Protein AF-A0AAE6WH61-F1 (afdb_monomer_lite)

Sequence (101 aa):
MANLTFNVAGVSVSVNTADAELIRELQRFNSNLEMVQVLFNNQSANGGNIKETAKSWNVSESTVNKWIKQGLPVVELDGMNKYIVTRSLLDWLRSNEESKQ

Organism: NCBI:txid1622

Secondary structure (DSSP, 8-state):
-EEEEEEETTEEEEEEE--HHHHHHHHHHHHHHHHHHHHHHS--SS-EEHHHHHHHTT--HHHHHHHHHTT---EESSSS-EEE-HHHHHHHHHHHHHTT-

Radius of gyration: 16.24 Å; chains: 1; bounding box: 37×37×41 Å

Foldseek 3Di:
DDWDWAADPNDIDIDDDPDPVVVVVSVVVRVLVVVVCCCVPPDDQQWFFLVSNCVSVVHDSVVSVVVVVVPQDWDDDPVPTTTHDPVSVVVSVVVVVVVVD

Structure (mmCIF, N/CA/C/O backbone):
data_AF-A0AAE6WH61-F1
#
_entry.id   AF-A0AAE6WH61-F1
#
loop_
_atom_site.group_PDB
_atom_site.id
_atom_site.type_symbol
_atom_site.label_atom_id
_atom_site.label_alt_id
_atom_site.label_comp_id
_atom_site.label_asym_id
_atom_site.label_entity_id
_atom_site.label_seq_id
_atom_site.pdbx_PDB_ins_code
_atom_site.Cartn_x
_atom_site.Cartn_y
_atom_site.Cartn_z
_atom_site.occupancy
_atom_site.B_iso_or_equiv
_atom_site.auth_seq_id
_atom_site.auth_comp_id
_atom_site.auth_asym_id
_atom_site.auth_atom_id
_atom_site.pdbx_PDB_model_num
ATOM 1 N N . MET A 1 1 ? 15.361 -4.888 -25.577 1.00 64.38 1 MET A N 1
ATOM 2 C CA . MET A 1 1 ? 15.388 -3.484 -25.120 1.00 64.38 1 MET A CA 1
ATOM 3 C C . MET A 1 1 ? 13.971 -3.077 -24.802 1.00 64.38 1 MET A C 1
ATOM 5 O O . MET A 1 1 ? 13.112 -3.245 -25.658 1.00 64.38 1 MET A O 1
ATOM 9 N N . ALA A 1 2 ? 13.731 -2.620 -23.582 1.00 75.31 2 ALA A N 1
ATOM 10 C CA . ALA A 1 2 ? 12.466 -2.023 -23.187 1.00 75.31 2 ALA A CA 1
ATOM 11 C C . ALA A 1 2 ? 12.618 -0.499 -23.177 1.00 75.31 2 ALA A C 1
ATOM 13 O O . ALA A 1 2 ? 13.693 0.008 -22.849 1.00 75.31 2 ALA A O 1
ATOM 14 N N . ASN A 1 3 ? 11.541 0.196 -23.534 1.00 79.25 3 ASN A N 1
ATOM 15 C CA . ASN A 1 3 ? 11.417 1.638 -23.384 1.00 79.25 3 ASN A CA 1
ATOM 16 C C . ASN A 1 3 ? 10.365 1.903 -22.305 1.00 79.25 3 ASN A C 1
ATOM 18 O O . ASN A 1 3 ? 9.219 1.473 -22.450 1.00 79.25 3 ASN A O 1
ATOM 22 N N . LEU A 1 4 ? 10.768 2.554 -21.218 1.00 75.94 4 LEU A N 1
ATOM 23 C CA . LEU A 1 4 ? 9.890 2.921 -20.110 1.00 75.94 4 LEU A CA 1
ATOM 24 C C . LEU A 1 4 ? 9.846 4.442 -20.008 1.00 75.94 4 LEU A C 1
ATOM 26 O O . LEU A 1 4 ? 10.896 5.077 -19.910 1.00 75.94 4 LEU A O 1
ATOM 30 N N . THR A 1 5 ? 8.642 5.012 -20.014 1.00 78.06 5 THR A N 1
ATOM 31 C CA . THR A 1 5 ? 8.423 6.456 -19.884 1.00 78.06 5 THR A CA 1
ATOM 32 C C . THR A 1 5 ? 7.736 6.767 -18.559 1.00 78.06 5 THR A C 1
ATOM 34 O O . THR A 1 5 ? 6.694 6.196 -18.251 1.00 78.06 5 THR A O 1
ATOM 37 N N . PHE A 1 6 ? 8.303 7.706 -17.807 1.00 73.44 6 PHE A N 1
ATOM 38 C CA . PHE A 1 6 ? 7.831 8.175 -16.507 1.00 73.44 6 PHE A CA 1
ATOM 39 C C . PHE A 1 6 ? 7.387 9.623 -16.639 1.00 73.44 6 PHE A C 1
ATOM 41 O O . PHE A 1 6 ? 8.141 10.443 -17.160 1.00 73.44 6 PHE A O 1
ATOM 48 N N . ASN A 1 7 ? 6.199 9.950 -16.137 1.00 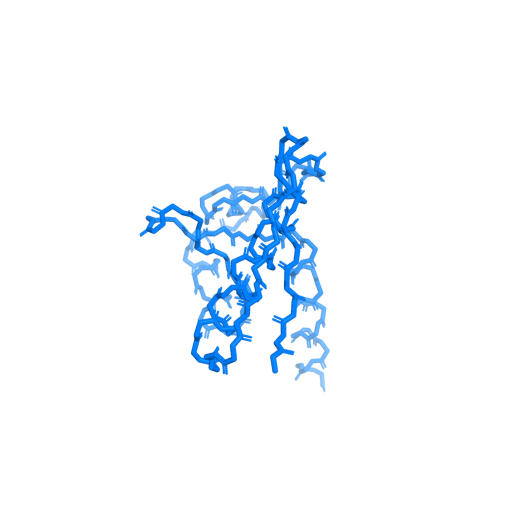70.44 7 ASN A N 1
ATOM 49 C CA . ASN A 1 7 ? 5.669 11.310 -16.165 1.00 70.44 7 ASN A CA 1
ATOM 50 C C . ASN A 1 7 ? 5.534 11.837 -14.734 1.00 70.44 7 ASN A C 1
ATOM 52 O O . ASN A 1 7 ? 4.717 11.339 -13.960 1.00 70.44 7 ASN A O 1
ATOM 56 N N . VAL A 1 8 ? 6.330 12.847 -14.378 1.00 64.06 8 VAL A N 1
ATOM 57 C CA . VAL A 1 8 ? 6.362 13.433 -13.031 1.00 64.06 8 VAL A CA 1
ATOM 58 C C . VAL A 1 8 ? 6.391 14.952 -13.137 1.00 64.06 8 VAL A C 1
ATOM 60 O O . VAL A 1 8 ? 7.284 15.511 -13.761 1.00 64.06 8 VAL A O 1
ATOM 63 N N . ALA A 1 9 ? 5.414 15.627 -12.522 1.00 65.44 9 ALA A N 1
ATOM 64 C CA . ALA A 1 9 ? 5.361 17.092 -12.415 1.00 65.44 9 ALA A CA 1
ATOM 65 C C . ALA A 1 9 ? 5.544 17.849 -13.754 1.00 65.44 9 ALA A C 1
ATOM 67 O O . ALA A 1 9 ? 6.188 18.892 -13.807 1.00 65.44 9 ALA A O 1
ATOM 68 N N . GLY A 1 10 ? 4.986 17.315 -14.848 1.00 66.25 10 GLY A N 1
ATOM 69 C CA . GLY A 1 10 ? 5.103 17.907 -16.189 1.00 66.25 10 GLY A CA 1
ATOM 70 C C . GLY A 1 10 ? 6.400 17.570 -16.934 1.00 66.25 10 GLY A C 1
ATOM 71 O O . GLY A 1 10 ? 6.587 18.037 -18.054 1.00 66.25 10 GLY A O 1
ATOM 72 N N . VAL A 1 11 ? 7.272 16.745 -16.350 1.00 67.94 11 VAL A N 1
ATOM 73 C CA . VAL A 1 11 ? 8.497 16.237 -16.976 1.00 67.94 11 VAL A CA 1
ATOM 74 C C . VAL A 1 11 ? 8.309 14.772 -17.365 1.00 67.94 11 VAL A C 1
ATOM 76 O O . VAL A 1 11 ? 7.877 13.956 -16.549 1.00 67.94 11 VAL A O 1
ATOM 79 N N . SER A 1 12 ? 8.672 14.436 -18.604 1.00 81.19 12 SER A N 1
ATOM 80 C CA . SER A 1 12 ? 8.698 13.061 -19.110 1.00 81.19 12 SER A CA 1
ATOM 81 C C . SER A 1 12 ? 10.137 12.559 -19.208 1.00 81.19 12 SER A C 1
ATOM 83 O O . SER A 1 12 ? 10.954 13.138 -19.922 1.00 81.19 12 SER A O 1
ATOM 85 N N . VAL A 1 13 ? 10.448 11.463 -18.521 1.00 80.44 13 VAL A N 1
ATOM 86 C CA . VAL A 1 13 ? 11.747 10.778 -18.594 1.00 80.44 13 VAL A CA 1
ATOM 87 C C . VAL A 1 13 ? 11.546 9.460 -19.325 1.00 80.44 13 VAL A C 1
ATOM 89 O O . VAL A 1 13 ? 10.649 8.709 -18.965 1.00 80.44 13 VAL A O 1
ATOM 92 N N . SER A 1 14 ? 12.357 9.164 -20.342 1.00 84.06 14 SER A N 1
ATOM 93 C CA . SER A 1 14 ? 12.323 7.869 -21.036 1.00 84.06 14 SER A CA 1
ATOM 94 C C . SER A 1 14 ? 13.652 7.147 -20.882 1.00 84.06 14 SER A C 1
ATOM 96 O O . SER A 1 14 ? 14.707 7.733 -21.120 1.00 84.06 14 SER A O 1
ATOM 98 N N . VAL A 1 15 ? 13.597 5.877 -20.487 1.00 82.25 15 VAL A N 1
ATOM 99 C CA . VAL A 1 15 ? 14.775 5.029 -20.294 1.00 82.25 15 VAL A CA 1
ATOM 100 C C . VAL A 1 15 ? 14.723 3.869 -21.277 1.00 82.25 15 VAL A C 1
ATOM 102 O O . VAL A 1 15 ? 13.792 3.064 -21.254 1.00 82.25 15 VAL A O 1
ATOM 105 N N . ASN A 1 16 ? 15.762 3.773 -22.106 1.00 86.44 16 ASN A N 1
ATOM 106 C CA . ASN A 1 16 ? 15.992 2.652 -23.008 1.00 86.44 16 ASN A CA 1
ATOM 107 C C . ASN A 1 16 ? 17.093 1.767 -22.434 1.00 86.44 16 ASN A C 1
ATOM 109 O O . ASN A 1 16 ? 18.253 2.170 -22.378 1.00 86.44 16 ASN A O 1
ATOM 113 N N . THR A 1 17 ? 16.736 0.555 -22.019 1.00 82.94 17 THR A N 1
ATOM 114 C CA . THR A 1 17 ? 17.704 -0.410 -21.487 1.00 82.94 17 THR A CA 1
ATOM 115 C C . THR A 1 17 ? 17.352 -1.841 -21.887 1.00 82.94 17 THR A C 1
ATOM 117 O O . THR A 1 17 ? 16.213 -2.162 -22.239 1.00 82.94 17 THR A O 1
ATOM 120 N N . ALA A 1 18 ? 18.357 -2.711 -21.908 1.00 88.06 18 ALA A N 1
ATOM 121 C CA . ALA A 1 18 ? 18.192 -4.155 -22.068 1.00 88.06 18 ALA A CA 1
ATOM 122 C C . ALA A 1 18 ? 18.431 -4.920 -20.755 1.00 88.06 18 ALA A C 1
ATOM 124 O O . ALA A 1 18 ? 18.233 -6.132 -20.732 1.00 88.06 18 ALA A O 1
ATOM 125 N N . ASP A 1 19 ? 18.837 -4.224 -19.690 1.00 92.12 19 ASP A N 1
ATOM 126 C CA . ASP A 1 19 ? 19.093 -4.812 -18.379 1.00 92.12 19 ASP A CA 1
ATOM 127 C C . ASP A 1 19 ? 17.775 -5.219 -17.703 1.00 92.12 19 ASP A C 1
ATOM 129 O O . ASP A 1 19 ? 16.890 -4.394 -17.469 1.00 92.12 19 ASP A O 1
ATOM 133 N N . ALA A 1 20 ? 17.633 -6.513 -17.419 1.00 85.62 20 ALA A N 1
ATOM 134 C CA . ALA A 1 20 ? 16.399 -7.083 -16.899 1.00 85.62 20 ALA A CA 1
ATOM 135 C C . ALA A 1 20 ? 16.121 -6.718 -15.431 1.00 85.62 20 ALA A C 1
ATOM 137 O O . ALA A 1 20 ? 14.953 -6.671 -15.042 1.00 85.62 20 ALA A O 1
ATOM 138 N N . GLU A 1 21 ? 17.155 -6.488 -14.622 1.00 85.31 21 GLU A N 1
ATOM 139 C CA . GLU A 1 21 ? 17.007 -6.084 -13.222 1.00 85.31 21 GLU A CA 1
ATOM 140 C C . GLU A 1 21 ? 16.572 -4.621 -13.158 1.00 85.31 21 GLU A C 1
ATOM 142 O O . GLU A 1 21 ? 15.537 -4.309 -12.565 1.00 85.31 21 GLU A O 1
ATOM 147 N N . LEU A 1 22 ? 17.255 -3.762 -13.920 1.00 78.75 22 LEU A N 1
ATOM 148 C CA . LEU A 1 22 ? 16.899 -2.353 -14.041 1.00 78.75 22 LEU A CA 1
ATOM 149 C C . LEU A 1 22 ? 15.469 -2.170 -14.570 1.00 78.75 22 LEU A C 1
ATOM 151 O O . LEU A 1 22 ? 14.729 -1.334 -14.062 1.00 78.75 22 LEU A O 1
ATOM 155 N N . ILE A 1 23 ? 15.033 -2.972 -15.549 1.00 83.56 23 ILE A N 1
ATOM 156 C CA . ILE A 1 23 ? 13.646 -2.935 -16.049 1.00 83.56 23 ILE A CA 1
ATOM 157 C C . ILE A 1 23 ? 12.637 -3.221 -14.929 1.00 83.56 23 ILE A C 1
ATOM 159 O O . ILE A 1 23 ? 11.622 -2.531 -14.846 1.00 83.56 23 ILE A O 1
ATOM 163 N N . ARG A 1 24 ? 12.895 -4.208 -14.061 1.00 78.62 24 ARG A N 1
ATOM 164 C CA . ARG A 1 24 ? 11.978 -4.548 -12.958 1.00 78.62 24 ARG A CA 1
ATOM 165 C C . ARG A 1 24 ? 11.919 -3.447 -11.909 1.00 78.62 24 ARG A C 1
ATOM 167 O O . ARG A 1 24 ? 10.828 -3.109 -11.451 1.00 78.62 24 ARG A O 1
ATOM 174 N N . GLU A 1 25 ? 13.064 -2.883 -11.536 1.00 78.75 25 GLU A N 1
ATOM 175 C CA . GLU A 1 25 ? 13.120 -1.771 -10.583 1.00 78.75 25 GLU A CA 1
ATOM 176 C C . GLU A 1 25 ? 12.379 -0.546 -11.112 1.00 78.75 25 GLU A C 1
ATOM 178 O O . GLU A 1 25 ? 11.557 0.045 -10.412 1.00 78.75 25 GLU A O 1
ATOM 183 N N . LEU A 1 26 ? 12.600 -0.221 -12.383 1.00 80.94 26 LEU A N 1
ATOM 184 C CA . LEU A 1 26 ? 11.936 0.873 -13.072 1.00 80.94 26 LEU A CA 1
ATOM 185 C C . LEU A 1 26 ? 10.418 0.657 -13.180 1.00 80.94 26 LEU A C 1
ATOM 187 O O . LEU A 1 26 ? 9.644 1.575 -12.918 1.00 80.94 26 LEU A O 1
ATOM 191 N N . GLN A 1 27 ? 9.959 -0.558 -13.484 1.00 79.56 27 GLN A N 1
ATOM 192 C CA . GLN A 1 27 ? 8.528 -0.890 -13.466 1.00 79.56 27 GLN A CA 1
ATOM 193 C C . GLN A 1 27 ? 7.915 -0.728 -12.068 1.00 79.56 27 GLN A C 1
ATOM 195 O O . GLN A 1 27 ? 6.827 -0.162 -11.932 1.00 79.56 27 GLN A O 1
ATOM 200 N N . ARG A 1 28 ? 8.624 -1.170 -11.021 1.00 78.25 28 ARG A N 1
ATOM 201 C CA . ARG A 1 28 ? 8.195 -0.995 -9.627 1.00 78.25 28 ARG A CA 1
ATOM 202 C C . ARG A 1 28 ? 8.118 0.485 -9.251 1.00 78.25 28 ARG A C 1
ATOM 204 O O . ARG A 1 28 ? 7.144 0.905 -8.633 1.00 78.25 28 ARG A O 1
ATOM 211 N N . PHE A 1 29 ? 9.101 1.280 -9.667 1.00 76.19 29 PHE A N 1
ATOM 212 C CA . PHE A 1 29 ? 9.112 2.725 -9.460 1.00 76.19 29 PHE A CA 1
ATOM 213 C C . PHE A 1 29 ? 7.928 3.419 -10.152 1.00 76.19 29 PHE A C 1
ATOM 215 O O . PHE A 1 29 ? 7.251 4.223 -9.514 1.00 76.19 29 PHE A O 1
ATOM 222 N N . ASN A 1 30 ? 7.610 3.067 -11.406 1.00 73.19 30 ASN A N 1
ATOM 223 C CA . ASN A 1 30 ? 6.455 3.642 -12.108 1.00 73.19 30 ASN A CA 1
ATOM 224 C C . ASN A 1 30 ? 5.127 3.305 -11.412 1.00 73.19 30 ASN A C 1
ATOM 226 O O . ASN A 1 30 ? 4.294 4.182 -11.203 1.00 73.19 30 ASN A O 1
ATOM 230 N N . SER A 1 31 ? 4.956 2.048 -10.994 1.00 70.50 31 SER A N 1
ATOM 231 C CA . SER A 1 31 ? 3.766 1.621 -10.250 1.00 70.50 31 SER A CA 1
ATOM 232 C C . SER A 1 31 ? 3.627 2.369 -8.918 1.00 70.50 31 SER A C 1
ATOM 234 O O . SER A 1 31 ? 2.533 2.807 -8.562 1.00 70.50 31 SER A O 1
ATOM 236 N N . ASN A 1 32 ? 4.739 2.600 -8.213 1.00 68.31 32 ASN A N 1
ATOM 237 C CA . ASN A 1 32 ? 4.741 3.417 -7.003 1.00 68.31 32 ASN A CA 1
ATOM 238 C C . ASN A 1 32 ? 4.341 4.870 -7.300 1.00 68.31 32 ASN A C 1
ATOM 240 O O . ASN A 1 32 ? 3.540 5.425 -6.555 1.00 68.31 32 ASN A O 1
ATOM 244 N N . LEU A 1 33 ? 4.835 5.480 -8.386 1.00 70.25 33 LEU A N 1
ATOM 245 C CA . LEU A 1 33 ? 4.47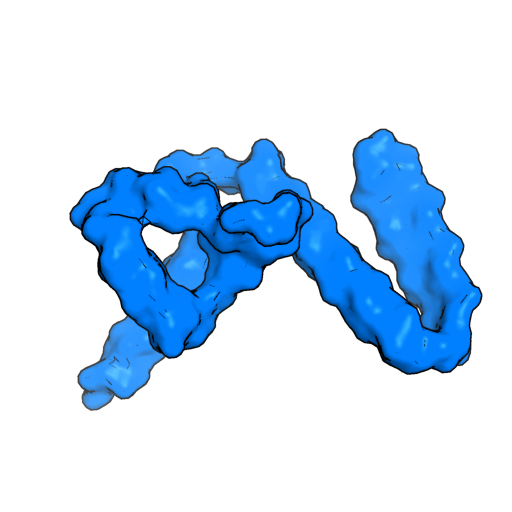4 6.849 -8.781 1.00 70.25 33 LEU A CA 1
ATOM 246 C C . LEU A 1 33 ? 2.983 7.008 -9.103 1.00 70.25 33 LEU A C 1
ATOM 248 O O . LEU A 1 33 ? 2.362 7.970 -8.652 1.00 70.25 33 LEU A O 1
ATOM 252 N N . GLU A 1 34 ? 2.392 6.075 -9.847 1.00 66.75 34 GLU A N 1
ATOM 253 C CA . GLU A 1 34 ? 0.950 6.080 -10.136 1.00 66.75 34 GLU A CA 1
ATOM 254 C C . GLU A 1 34 ? 0.132 6.001 -8.843 1.00 66.75 34 GLU A C 1
ATOM 256 O O . GLU A 1 34 ? -0.850 6.717 -8.646 1.00 66.75 34 GLU A O 1
ATOM 261 N N . MET A 1 35 ? 0.585 5.175 -7.906 1.00 64.88 35 MET A N 1
ATOM 26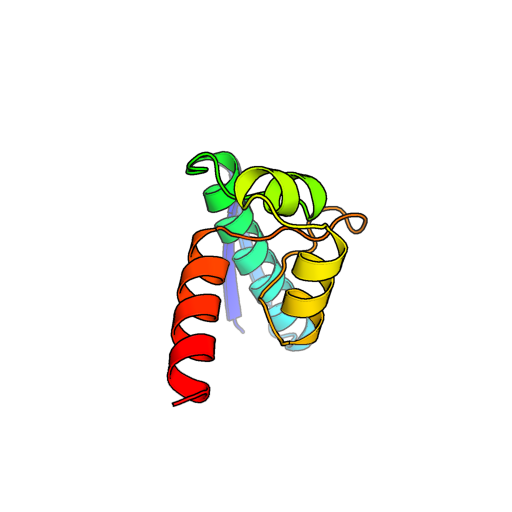2 C CA . MET A 1 35 ? -0.079 4.975 -6.627 1.00 64.88 35 MET A CA 1
ATOM 263 C C . MET A 1 35 ? 0.083 6.178 -5.685 1.00 64.88 35 MET A C 1
ATOM 265 O O . MET A 1 35 ? -0.868 6.547 -4.998 1.00 64.88 35 MET A O 1
ATOM 269 N N . VAL A 1 36 ? 1.239 6.851 -5.711 1.00 63.38 36 VAL A N 1
ATOM 270 C CA . VAL A 1 36 ? 1.467 8.165 -5.084 1.00 63.38 36 VAL A CA 1
ATOM 271 C C . VAL A 1 36 ? 0.501 9.192 -5.653 1.00 63.38 36 VAL A C 1
ATOM 273 O O . VAL A 1 36 ? -0.168 9.874 -4.887 1.00 63.38 36 VAL A O 1
ATOM 276 N N . GLN A 1 37 ? 0.361 9.289 -6.976 1.00 62.38 37 GLN A N 1
ATOM 277 C CA . GLN A 1 37 ? -0.589 10.225 -7.584 1.00 62.38 37 GLN A CA 1
ATOM 278 C C . GLN A 1 37 ? -2.028 9.944 -7.139 1.00 62.38 37 GLN A C 1
ATOM 280 O O . GLN A 1 37 ? -2.766 10.880 -6.843 1.00 62.38 37 GLN A O 1
ATOM 285 N N . VAL A 1 38 ? -2.424 8.674 -7.022 1.00 61.56 38 VAL A N 1
ATOM 286 C CA . VAL A 1 38 ? -3.734 8.294 -6.471 1.00 61.56 38 VAL A CA 1
ATOM 287 C C . VAL A 1 38 ? -3.869 8.706 -5.000 1.00 61.56 38 VAL A C 1
ATOM 289 O O . VAL A 1 38 ? -4.915 9.225 -4.614 1.00 61.56 38 VAL A O 1
ATOM 292 N N . LEU A 1 39 ? -2.825 8.524 -4.189 1.00 58.34 39 LEU A N 1
ATOM 293 C CA . LEU A 1 39 ? -2.816 8.929 -2.780 1.00 58.34 39 LEU A CA 1
ATOM 294 C C . LEU A 1 39 ? -2.879 10.457 -2.609 1.00 58.34 39 LEU A C 1
ATOM 296 O O . LEU A 1 39 ? -3.637 10.933 -1.773 1.00 58.34 39 LEU A O 1
ATOM 300 N N . PHE A 1 40 ? -2.132 11.228 -3.400 1.00 59.31 40 PHE A N 1
ATOM 301 C CA . PHE A 1 40 ? -2.060 12.686 -3.259 1.00 59.31 40 PHE A CA 1
ATOM 302 C C . PHE A 1 40 ? -3.222 13.430 -3.932 1.00 59.31 40 PHE A C 1
ATOM 304 O O . PHE A 1 40 ? -3.667 14.444 -3.402 1.00 59.31 40 PHE A O 1
ATOM 311 N N . ASN A 1 41 ? -3.734 12.943 -5.069 1.00 57.59 41 ASN A N 1
ATOM 312 C CA . ASN A 1 41 ? -4.740 13.674 -5.852 1.00 57.59 41 ASN A CA 1
ATOM 313 C C . ASN A 1 41 ? -6.182 13.196 -5.614 1.00 57.59 41 ASN A C 1
ATOM 315 O O . ASN A 1 41 ? -7.110 13.959 -5.864 1.00 57.59 41 ASN A O 1
ATOM 319 N N . ASN A 1 42 ? -6.389 11.956 -5.147 1.00 53.28 42 ASN A N 1
ATOM 320 C CA . ASN A 1 42 ? -7.716 11.323 -5.072 1.00 53.28 42 ASN A CA 1
ATOM 321 C C . ASN A 1 42 ? -8.078 10.776 -3.681 1.00 53.28 42 ASN A C 1
ATOM 323 O O . ASN A 1 42 ? -9.012 9.974 -3.570 1.00 53.28 42 ASN A O 1
ATOM 327 N N . GLN A 1 43 ? -7.377 11.162 -2.609 1.00 51.47 43 GLN A N 1
ATOM 328 C CA . GLN A 1 43 ? -7.716 10.665 -1.276 1.00 51.47 43 GLN A CA 1
ATOM 329 C C . GLN A 1 43 ? -9.103 11.150 -0.830 1.00 51.47 43 GLN A C 1
ATOM 331 O O . GLN A 1 43 ? -9.297 12.240 -0.299 1.00 51.47 43 GLN A O 1
ATOM 336 N N . SER A 1 44 ? -10.084 10.264 -0.997 1.00 47.00 44 SER A N 1
ATOM 337 C CA . SER A 1 44 ? -11.221 10.180 -0.088 1.00 47.00 44 SER A CA 1
ATOM 338 C C . SER A 1 44 ? -10.664 9.870 1.305 1.00 47.00 44 SER A C 1
ATOM 340 O O . SER A 1 44 ? -9.735 9.071 1.406 1.00 47.00 44 SER A O 1
ATOM 342 N N . ALA A 1 45 ? -11.231 10.477 2.348 1.00 52.12 45 ALA A N 1
ATOM 343 C CA . ALA A 1 45 ? -10.756 10.609 3.738 1.00 52.12 45 ALA A CA 1
ATOM 344 C C . ALA A 1 45 ? -10.297 9.343 4.527 1.00 52.12 45 ALA A C 1
ATOM 346 O O . ALA A 1 45 ? -10.116 9.410 5.744 1.00 52.12 45 ALA A O 1
ATOM 347 N N . ASN A 1 46 ? -10.108 8.186 3.885 1.00 51.41 46 ASN A N 1
ATOM 348 C CA . ASN A 1 46 ? -10.032 6.872 4.524 1.00 51.41 46 ASN A CA 1
ATOM 349 C C . ASN A 1 46 ? -8.772 6.037 4.203 1.00 51.41 46 ASN A C 1
ATOM 351 O O . ASN A 1 46 ? -8.809 4.815 4.361 1.00 51.41 46 ASN A O 1
ATOM 355 N N . GLY A 1 47 ? -7.673 6.659 3.760 1.00 56.34 47 GLY A N 1
ATOM 356 C CA . GLY A 1 47 ? -6.384 5.987 3.516 1.00 56.34 47 GLY A CA 1
ATOM 357 C C . GLY A 1 47 ? -5.185 6.884 3.822 1.00 56.34 47 GLY A C 1
ATOM 358 O O . GLY A 1 47 ? -5.345 8.096 3.924 1.00 56.34 47 GLY A O 1
ATOM 359 N N . GLY A 1 48 ? -4.003 6.282 3.996 1.00 73.31 48 GLY A N 1
ATOM 360 C CA . GLY A 1 48 ? -2.800 6.968 4.476 1.00 73.31 48 GLY A CA 1
ATOM 361 C C . GLY A 1 48 ? -1.746 6.004 5.028 1.00 73.31 48 GLY A C 1
ATOM 362 O O . GLY A 1 48 ? -1.709 4.829 4.654 1.00 73.31 48 GLY A O 1
ATOM 363 N N . ASN A 1 49 ? -0.884 6.475 5.927 1.00 84.50 49 ASN A N 1
ATOM 364 C CA . ASN A 1 49 ? -0.006 5.588 6.698 1.00 84.50 49 ASN A CA 1
ATOM 365 C C . ASN A 1 49 ? -0.826 4.670 7.638 1.00 84.50 49 ASN A C 1
ATOM 367 O O . ASN A 1 49 ? -2.049 4.793 7.764 1.00 84.50 49 ASN A O 1
ATOM 371 N N . ILE A 1 50 ? -0.163 3.725 8.312 1.00 88.44 50 ILE A N 1
ATOM 372 C CA . ILE A 1 50 ? -0.817 2.772 9.233 1.00 88.44 50 ILE A CA 1
ATOM 373 C C . ILE A 1 50 ? -1.693 3.483 10.278 1.00 88.44 50 ILE A C 1
ATOM 375 O O . ILE A 1 50 ? -2.817 3.049 10.532 1.00 88.44 50 ILE A O 1
ATOM 379 N N . LYS A 1 51 ? -1.197 4.578 10.862 1.00 87.88 51 LYS A N 1
ATOM 380 C CA . LYS A 1 51 ? -1.883 5.335 11.916 1.00 87.88 51 LYS A CA 1
ATOM 381 C C . LYS A 1 51 ? -3.128 6.046 11.392 1.00 87.88 51 LYS A C 1
ATOM 383 O O . LYS A 1 51 ? -4.181 6.007 12.026 1.00 87.88 51 LYS A O 1
ATOM 388 N N . GLU A 1 52 ? -3.023 6.673 10.227 1.00 84.62 52 GLU A N 1
ATOM 389 C CA . GLU A 1 52 ? -4.146 7.325 9.544 1.00 84.62 52 GLU A CA 1
ATOM 390 C C . GLU A 1 52 ? -5.217 6.308 9.160 1.00 84.62 52 GLU A C 1
ATOM 392 O O . GLU A 1 52 ? -6.392 6.508 9.458 1.00 84.62 52 GLU A O 1
ATOM 397 N N . THR A 1 53 ? -4.805 5.170 8.603 1.00 86.62 53 THR A N 1
ATOM 398 C CA . THR A 1 53 ? -5.717 4.081 8.238 1.00 86.62 53 THR A CA 1
ATOM 399 C C . THR A 1 53 ? -6.439 3.531 9.467 1.00 86.62 53 THR A C 1
ATOM 401 O O . THR A 1 53 ? -7.658 3.385 9.451 1.00 86.62 53 THR A O 1
ATOM 404 N N . ALA A 1 54 ? -5.715 3.282 10.562 1.00 89.06 54 ALA A N 1
ATOM 405 C CA . ALA A 1 54 ? -6.301 2.821 11.818 1.00 89.06 54 ALA A CA 1
ATOM 406 C C . ALA A 1 54 ? -7.377 3.793 12.332 1.00 89.06 54 ALA A C 1
ATOM 408 O O . ALA A 1 54 ? -8.482 3.376 12.682 1.00 89.06 54 ALA A O 1
ATOM 409 N N . LYS A 1 55 ? -7.082 5.099 12.295 1.00 87.12 55 LYS A N 1
ATOM 410 C CA . LYS A 1 55 ? -8.019 6.153 12.690 1.00 87.12 55 LYS A CA 1
ATOM 411 C C . LYS A 1 55 ? -9.257 6.192 11.791 1.00 87.12 55 LYS A C 1
ATOM 413 O O . LYS A 1 55 ? -10.367 6.202 12.313 1.00 87.12 55 LYS A O 1
ATOM 418 N N . SER A 1 56 ? -9.088 6.205 10.469 1.00 84.38 56 SER A N 1
ATOM 419 C CA . SER A 1 56 ? -10.213 6.308 9.530 1.00 84.38 56 SER A CA 1
ATOM 420 C C . SER A 1 56 ? -11.136 5.089 9.558 1.00 84.38 56 SER A C 1
ATOM 422 O O . SER A 1 56 ? -12.329 5.219 9.305 1.00 84.38 56 SER A O 1
AT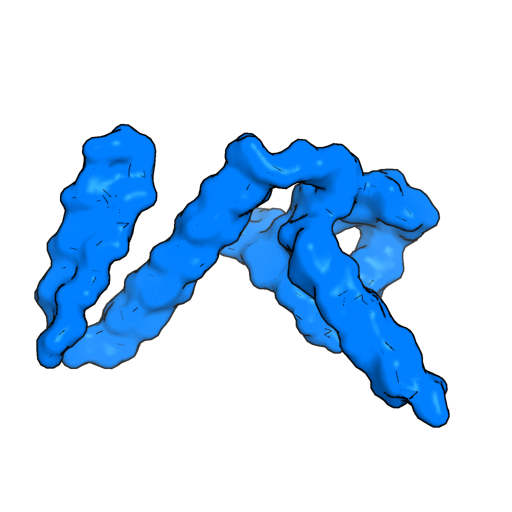OM 424 N N . TRP A 1 57 ? -10.602 3.916 9.897 1.00 84.75 57 TRP A N 1
ATOM 425 C CA . TRP A 1 57 ? -11.360 2.666 9.975 1.00 84.75 57 TRP A CA 1
ATOM 426 C C . TRP A 1 57 ? -11.811 2.311 11.395 1.00 84.75 57 TRP A C 1
ATOM 428 O O . TRP A 1 57 ? -12.418 1.263 11.596 1.00 84.75 57 TRP A O 1
ATOM 438 N N . ASN A 1 58 ? -11.538 3.181 12.372 1.00 88.44 58 ASN A N 1
ATOM 439 C CA . ASN A 1 58 ? -11.854 2.979 13.785 1.00 88.44 58 ASN A CA 1
ATOM 440 C C . ASN A 1 58 ? -11.362 1.620 14.330 1.00 88.44 58 ASN A C 1
ATOM 442 O O . ASN A 1 58 ? -12.078 0.906 15.034 1.00 88.44 58 ASN A O 1
ATOM 446 N N . VAL A 1 59 ? -10.125 1.256 13.987 1.00 90.88 59 VAL A N 1
ATOM 447 C CA . VAL A 1 59 ? -9.442 0.039 14.450 1.00 90.88 59 VAL A CA 1
ATOM 448 C C . VAL A 1 59 ? -8.099 0.385 15.090 1.00 90.88 59 VAL A C 1
ATOM 450 O O . VAL A 1 59 ? -7.596 1.499 14.973 1.00 90.88 59 VAL A O 1
ATOM 453 N N . SER A 1 60 ? -7.476 -0.579 15.767 1.00 94.81 60 SER A N 1
ATOM 454 C CA . SER A 1 60 ? -6.114 -0.410 16.278 1.00 94.81 60 SER A CA 1
ATOM 455 C C . SER A 1 60 ? -5.064 -0.506 15.163 1.00 94.81 60 SER A C 1
ATOM 457 O O . SER A 1 60 ? -5.216 -1.271 14.208 1.00 94.81 60 SER A O 1
ATOM 459 N N . GLU A 1 61 ? -3.918 0.159 15.336 1.00 93.69 61 GLU A N 1
ATOM 460 C CA . GLU A 1 61 ? -2.754 -0.019 14.450 1.00 93.69 61 GLU A CA 1
ATOM 461 C C . GLU A 1 61 ? -2.284 -1.485 14.396 1.00 93.69 61 GLU A C 1
ATOM 463 O O . GLU A 1 61 ? -1.789 -1.957 13.371 1.00 93.69 61 GLU A O 1
ATOM 468 N N . SER A 1 62 ? -2.475 -2.252 15.476 1.00 94.38 62 SER A N 1
ATOM 469 C CA . SER A 1 62 ? -2.180 -3.691 15.502 1.00 94.38 62 SER A CA 1
ATOM 470 C C . SER A 1 62 ? -3.080 -4.500 14.562 1.00 94.38 62 SER A C 1
ATOM 472 O O . SER A 1 62 ? -2.618 -5.471 13.963 1.00 94.38 62 SER A O 1
ATOM 474 N N . THR A 1 63 ? -4.337 -4.085 14.387 1.00 93.69 63 THR A N 1
ATOM 475 C CA . THR A 1 63 ? -5.278 -4.701 13.442 1.00 93.69 63 THR A CA 1
ATOM 476 C C . THR A 1 63 ? -4.827 -4.448 12.010 1.00 93.69 63 THR A C 1
ATOM 478 O O . THR A 1 63 ? -4.725 -5.388 11.224 1.00 93.69 63 THR A O 1
ATOM 481 N N . VAL A 1 64 ? -4.440 -3.210 11.701 1.00 91.38 64 VAL A N 1
ATOM 482 C CA . VAL A 1 64 ? -3.889 -2.853 10.388 1.00 91.38 64 VAL A CA 1
ATOM 483 C C . VAL A 1 64 ? -2.614 -3.651 10.094 1.00 91.38 64 VAL A C 1
ATOM 485 O O . VAL A 1 64 ? -2.491 -4.266 9.039 1.00 91.38 64 VAL A O 1
ATOM 488 N N . ASN A 1 65 ? -1.694 -3.750 11.057 1.00 93.88 65 ASN A N 1
ATOM 489 C CA . ASN A 1 65 ? -0.496 -4.584 10.919 1.00 93.88 65 ASN A CA 1
ATOM 490 C C . ASN A 1 65 ? -0.820 -6.069 10.695 1.00 93.88 65 ASN A C 1
ATOM 492 O O . ASN A 1 65 ? -0.093 -6.760 9.979 1.00 93.88 65 ASN A O 1
ATOM 496 N N . LYS A 1 66 ? -1.904 -6.578 11.289 1.00 93.44 66 LYS A N 1
ATOM 497 C CA . LYS A 1 66 ? -2.374 -7.943 11.038 1.00 93.44 66 LYS A CA 1
ATOM 498 C C . LYS A 1 66 ? -2.866 -8.104 9.600 1.00 93.44 66 LYS A C 1
ATOM 500 O O . LYS A 1 66 ? -2.501 -9.096 8.979 1.00 93.44 66 LYS A O 1
ATOM 505 N N . TRP A 1 67 ? -3.608 -7.140 9.055 1.00 92.88 67 TRP A N 1
ATOM 506 C CA . TRP A 1 67 ? -4.021 -7.161 7.646 1.00 92.88 67 TRP A CA 1
ATOM 507 C C . TRP A 1 67 ? -2.817 -7.191 6.704 1.00 92.88 67 TRP A C 1
ATOM 509 O O . TRP A 1 67 ? -2.770 -8.017 5.798 1.00 92.88 67 TRP A O 1
ATOM 519 N N . ILE A 1 68 ? -1.789 -6.382 6.978 1.00 91.38 68 ILE A N 1
ATOM 520 C CA . ILE A 1 68 ? -0.530 -6.387 6.210 1.00 91.38 68 ILE A CA 1
ATOM 521 C C . ILE A 1 68 ? 0.131 -7.769 6.256 1.00 91.38 68 ILE A C 1
ATOM 523 O O . ILE A 1 68 ? 0.502 -8.314 5.221 1.00 91.38 68 ILE A O 1
ATOM 527 N N . LYS A 1 69 ? 0.220 -8.389 7.441 1.00 92.00 69 LYS A N 1
ATOM 528 C CA . LYS A 1 69 ? 0.738 -9.764 7.585 1.00 92.00 69 LYS A CA 1
ATOM 529 C C . LYS A 1 69 ? -0.103 -10.807 6.841 1.00 92.00 69 LYS A C 1
ATOM 531 O O . LYS A 1 69 ? 0.423 -11.847 6.470 1.00 92.00 69 LYS A O 1
ATOM 536 N N . GLN A 1 70 ? -1.389 -10.538 6.644 1.00 90.19 70 GLN A N 1
ATOM 537 C CA . GLN A 1 70 ? -2.325 -11.379 5.897 1.00 90.19 70 GLN A CA 1
ATOM 538 C C . GLN A 1 70 ? -2.356 -11.053 4.392 1.00 90.19 70 GLN A C 1
ATOM 540 O O . GLN A 1 70 ? -3.208 -11.573 3.677 1.00 90.19 70 GLN A O 1
ATOM 545 N N . GLY A 1 71 ? -1.440 -10.213 3.901 1.00 88.31 71 GLY A N 1
ATOM 546 C CA . GLY A 1 71 ? -1.285 -9.929 2.476 1.00 88.31 71 GLY A CA 1
ATOM 547 C C . GLY A 1 71 ? -2.002 -8.674 1.982 1.00 88.31 71 GLY A C 1
ATOM 548 O O . GLY A 1 71 ? -2.141 -8.519 0.772 1.00 88.31 71 GLY A O 1
ATOM 549 N N . LEU A 1 72 ? -2.447 -7.776 2.871 1.00 87.94 72 LEU A N 1
ATOM 550 C CA . LEU A 1 72 ? -2.923 -6.455 2.453 1.00 87.94 72 LEU A CA 1
ATOM 551 C C . LEU A 1 72 ? -1.800 -5.722 1.689 1.00 87.94 72 LEU A C 1
ATOM 553 O O . LEU A 1 72 ? -0.711 -5.552 2.250 1.00 87.94 72 LEU A O 1
ATOM 557 N N . PRO A 1 73 ? -2.050 -5.250 0.452 1.00 83.75 73 PRO A N 1
ATOM 558 C CA . PRO A 1 73 ? -1.062 -4.493 -0.304 1.00 83.75 73 PRO A CA 1
ATOM 559 C C . PRO A 1 73 ? -0.668 -3.194 0.406 1.00 83.75 73 PRO A C 1
ATOM 561 O O . PRO A 1 73 ? -1.527 -2.419 0.833 1.00 83.75 73 PRO A O 1
ATOM 564 N N . VAL A 1 74 ? 0.639 -2.947 0.489 1.00 86.62 74 VAL A N 1
ATOM 565 C CA . VAL A 1 74 ? 1.222 -1.725 1.055 1.00 86.62 74 VAL A CA 1
ATOM 566 C C . VAL A 1 74 ? 2.259 -1.132 0.122 1.00 86.62 74 VAL A C 1
ATOM 568 O O . VAL A 1 74 ? 2.883 -1.837 -0.670 1.00 86.62 74 VAL A O 1
ATOM 571 N N . VAL A 1 75 ? 2.467 0.169 0.271 1.00 77.88 75 VAL A N 1
ATOM 572 C CA . VAL A 1 75 ? 3.462 0.937 -0.472 1.00 77.88 75 VAL A CA 1
ATOM 573 C C . VAL A 1 75 ? 4.485 1.496 0.494 1.00 77.88 75 VAL A C 1
ATOM 575 O O . VAL A 1 75 ? 4.116 2.068 1.515 1.00 77.88 75 VAL A O 1
ATOM 578 N N . GLU A 1 76 ? 5.760 1.373 0.160 1.00 78.00 76 GLU A N 1
ATOM 579 C CA . GLU A 1 76 ? 6.845 2.045 0.873 1.00 78.00 76 GLU A CA 1
ATOM 580 C C . GLU A 1 76 ? 7.327 3.197 -0.011 1.00 78.00 76 GLU A C 1
ATOM 582 O O . GLU A 1 76 ? 7.848 2.965 -1.101 1.00 78.00 76 GLU A O 1
ATOM 587 N N . LEU A 1 77 ? 7.066 4.436 0.419 1.00 63.38 77 LEU A N 1
ATOM 588 C CA . LEU A 1 77 ? 7.308 5.643 -0.387 1.00 63.38 77 LEU A CA 1
ATOM 589 C C . LEU A 1 77 ? 8.556 6.413 0.038 1.00 63.38 77 LEU A C 1
ATOM 591 O O . LEU A 1 77 ? 9.247 6.986 -0.795 1.00 63.38 77 LEU A O 1
ATOM 595 N N . ASP A 1 78 ? 8.836 6.419 1.334 1.00 62.94 78 ASP A N 1
ATOM 596 C CA . ASP A 1 78 ? 9.895 7.195 1.981 1.00 62.94 78 ASP A CA 1
ATOM 597 C C . ASP A 1 78 ? 10.932 6.292 2.679 1.00 62.94 78 ASP A C 1
ATOM 599 O O . ASP A 1 78 ? 11.818 6.781 3.373 1.00 62.94 78 ASP A O 1
ATOM 603 N N . GLY A 1 79 ? 10.808 4.966 2.530 1.00 62.59 79 GLY A N 1
ATOM 604 C CA . GLY A 1 79 ? 11.627 3.971 3.233 1.00 62.59 79 GLY A CA 1
ATOM 605 C C . GLY A 1 79 ? 11.384 3.903 4.747 1.00 62.59 79 GLY A C 1
ATOM 606 O O . GLY A 1 79 ? 12.030 3.113 5.431 1.00 62.59 79 GLY A O 1
ATOM 607 N N . MET A 1 80 ? 10.457 4.706 5.277 1.00 71.25 80 MET A N 1
ATOM 608 C CA . MET A 1 80 ? 10.166 4.822 6.706 1.00 71.25 80 MET A CA 1
ATOM 609 C C . MET A 1 80 ? 8.758 4.333 7.051 1.00 71.25 80 MET A C 1
ATOM 611 O O . MET A 1 80 ? 8.553 3.726 8.101 1.00 71.25 80 MET A O 1
ATOM 615 N N . ASN A 1 81 ? 7.790 4.583 6.171 1.00 77.56 81 ASN A N 1
ATOM 616 C CA . ASN A 1 81 ? 6.377 4.348 6.401 1.00 77.56 81 ASN A CA 1
ATOM 617 C C . ASN A 1 81 ? 5.772 3.421 5.344 1.00 77.56 81 ASN A C 1
ATOM 619 O O . ASN A 1 81 ? 6.090 3.470 4.154 1.00 77.56 81 ASN A O 1
ATOM 623 N N . LYS A 1 82 ? 4.824 2.602 5.807 1.00 85.12 82 LYS A N 1
ATOM 624 C CA . LYS A 1 82 ? 3.941 1.805 4.955 1.00 85.12 82 LYS A CA 1
ATOM 625 C C . LYS A 1 82 ? 2.630 2.547 4.758 1.00 85.12 82 LYS A C 1
ATOM 627 O O . LYS A 1 82 ? 1.960 2.901 5.731 1.00 85.12 82 LYS A O 1
ATOM 632 N N . TYR A 1 83 ? 2.269 2.733 3.500 1.00 83.69 83 TYR A N 1
ATOM 633 C CA . TYR A 1 83 ? 1.060 3.411 3.069 1.00 83.69 83 TYR A CA 1
ATOM 634 C C . TYR A 1 83 ? 0.054 2.409 2.529 1.00 83.69 83 TYR A C 1
ATOM 636 O O . TYR A 1 83 ? 0.412 1.448 1.844 1.00 83.69 83 TYR A O 1
ATOM 644 N N . ILE A 1 84 ? -1.214 2.648 2.843 1.00 85.12 84 ILE A N 1
ATOM 645 C CA . ILE A 1 84 ? -2.336 1.809 2.447 1.00 85.12 84 ILE A CA 1
ATOM 646 C C . ILE A 1 84 ? -3.247 2.640 1.557 1.00 85.12 84 ILE A C 1
ATOM 648 O O . ILE A 1 84 ? -3.743 3.701 1.940 1.00 85.12 84 ILE A O 1
ATOM 652 N N . VAL A 1 85 ? -3.481 2.128 0.354 1.00 80.56 85 VAL A N 1
ATOM 653 C CA . VAL A 1 85 ? -4.452 2.699 -0.576 1.00 80.56 85 VAL A CA 1
ATOM 654 C C . VAL A 1 85 ? -5.834 2.166 -0.211 1.00 80.56 85 VAL A C 1
ATOM 656 O O . VAL A 1 85 ? -6.054 0.955 -0.206 1.00 80.56 85 VAL A O 1
ATOM 659 N N . THR A 1 86 ? -6.786 3.064 0.051 1.00 77.56 86 THR A N 1
ATOM 660 C CA . THR A 1 86 ? -8.149 2.715 0.492 1.00 77.56 86 THR A CA 1
ATOM 661 C C . THR A 1 86 ? -8.836 1.715 -0.431 1.00 77.56 86 THR A C 1
ATOM 663 O O . THR A 1 86 ? -9.471 0.776 0.038 1.00 77.56 86 THR A O 1
ATOM 666 N N . ARG A 1 87 ? -8.702 1.895 -1.752 1.00 77.75 87 ARG A N 1
ATOM 667 C CA . ARG A 1 87 ? -9.299 0.990 -2.742 1.00 77.75 87 ARG A CA 1
ATOM 668 C C . ARG A 1 87 ? -8.739 -0.427 -2.620 1.00 77.75 87 ARG A C 1
ATOM 670 O O . ARG A 1 87 ? -9.514 -1.372 -2.558 1.00 77.75 87 ARG A O 1
ATOM 677 N N . SER A 1 88 ? -7.419 -0.560 -2.496 1.00 80.69 88 SER A N 1
ATOM 678 C CA . SER A 1 88 ? -6.759 -1.853 -2.300 1.00 80.69 88 SER A CA 1
ATOM 679 C C . SER A 1 88 ? -7.189 -2.523 -0.995 1.00 80.69 88 SER A C 1
ATOM 681 O O . SER A 1 88 ? -7.385 -3.732 -0.973 1.00 80.69 88 SER A O 1
ATOM 683 N N . LEU A 1 89 ? -7.383 -1.748 0.079 1.00 83.69 89 LEU A N 1
ATOM 684 C CA . LEU A 1 89 ? -7.925 -2.260 1.339 1.00 83.69 89 LEU A CA 1
ATOM 685 C C . LEU A 1 89 ? -9.362 -2.769 1.185 1.00 83.69 89 LEU A C 1
ATOM 687 O O . LEU A 1 89 ? -9.661 -3.862 1.654 1.00 83.69 89 LEU A O 1
ATOM 691 N N . LEU A 1 90 ? -10.234 -2.025 0.502 1.00 84.06 90 LEU A N 1
ATOM 692 C CA . LEU A 1 90 ? -11.615 -2.446 0.243 1.00 84.06 90 LEU A CA 1
ATOM 693 C C . LEU A 1 90 ? -11.686 -3.736 -0.582 1.00 84.06 90 LEU A C 1
ATOM 695 O O . LEU A 1 90 ? -12.416 -4.656 -0.217 1.00 84.06 90 LEU A O 1
ATOM 699 N N . ASP A 1 91 ? -10.920 -3.815 -1.670 1.00 84.69 91 ASP A N 1
ATOM 700 C CA . ASP A 1 91 ? -10.905 -4.994 -2.542 1.00 84.69 91 ASP A CA 1
ATOM 701 C C . ASP A 1 91 ? -10.303 -6.217 -1.824 1.00 84.69 91 ASP A C 1
ATOM 703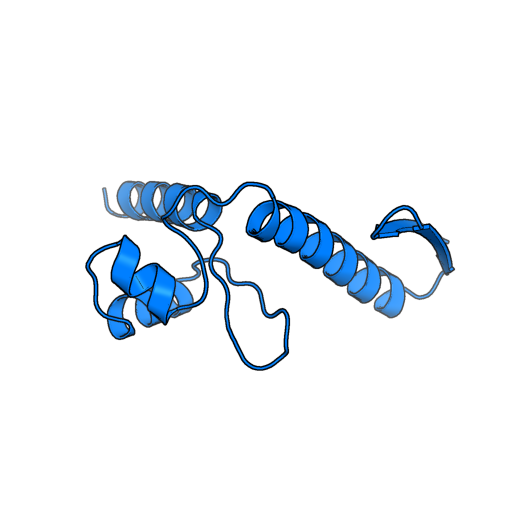 O O . ASP A 1 91 ? -10.808 -7.336 -1.959 1.00 84.69 91 ASP A O 1
ATOM 707 N N . TRP A 1 92 ? -9.279 -6.003 -0.991 1.00 89.94 92 TRP A N 1
ATOM 708 C CA . TRP A 1 92 ? -8.699 -7.049 -0.150 1.00 89.94 92 TRP A CA 1
ATOM 709 C C . TRP A 1 92 ? -9.673 -7.540 0.926 1.00 89.94 92 TRP A C 1
ATOM 711 O O . TRP A 1 92 ? -9.825 -8.749 1.087 1.00 89.94 92 TRP A O 1
ATOM 721 N N . LEU A 1 93 ? -10.362 -6.635 1.633 1.00 86.19 93 LEU A N 1
ATOM 722 C CA . LEU A 1 93 ? -11.359 -6.999 2.647 1.00 86.19 93 LEU A CA 1
ATOM 723 C C . LEU A 1 93 ? -12.481 -7.841 2.035 1.00 86.19 93 LEU A C 1
ATOM 725 O O . LEU A 1 93 ? -12.789 -8.900 2.574 1.00 86.19 93 LEU A O 1
ATOM 729 N N . ARG A 1 94 ? -13.013 -7.424 0.877 1.00 86.50 94 ARG A N 1
ATOM 730 C CA . ARG A 1 94 ? -14.050 -8.170 0.148 1.00 86.50 94 ARG A CA 1
ATOM 731 C C . ARG A 1 94 ? -13.585 -9.587 -0.202 1.00 86.50 94 ARG A C 1
ATOM 733 O O . ARG A 1 94 ? -14.265 -10.554 0.120 1.00 86.50 94 ARG A O 1
ATOM 740 N N . SER A 1 95 ? -12.383 -9.711 -0.766 1.00 82.69 95 SER A N 1
ATOM 741 C CA . SER A 1 95 ? -11.80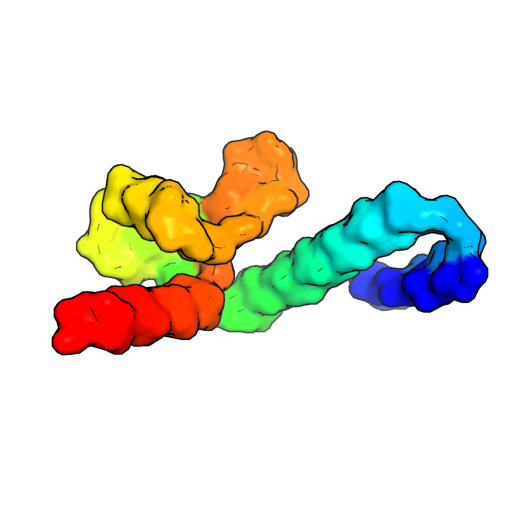6 -11.014 -1.135 1.00 82.69 95 SER A CA 1
ATOM 742 C C . SER A 1 95 ? -11.584 -11.925 0.085 1.00 82.69 95 SER A C 1
ATOM 744 O O . SER A 1 95 ? -11.789 -13.136 0.019 1.00 82.69 95 SER A O 1
ATOM 746 N N . ASN A 1 96 ? -11.179 -11.352 1.223 1.00 79.38 96 ASN A N 1
ATOM 747 C CA . ASN A 1 96 ? -10.934 -12.109 2.451 1.00 79.38 96 ASN A CA 1
ATOM 748 C C . ASN A 1 96 ? -12.216 -12.492 3.207 1.00 79.38 96 ASN A C 1
ATOM 750 O O . ASN A 1 96 ? -12.207 -13.483 3.938 1.00 79.38 96 ASN A O 1
ATOM 754 N N . GLU A 1 97 ? -13.302 -11.731 3.066 1.00 69.00 97 GLU A N 1
ATOM 755 C CA . GLU A 1 97 ? -14.623 -12.108 3.581 1.00 69.00 97 GLU A CA 1
ATOM 756 C C . GLU A 1 97 ? -15.218 -13.273 2.782 1.00 69.00 97 GLU A C 1
ATOM 758 O O . GLU A 1 97 ? -15.707 -14.230 3.380 1.00 69.00 97 GLU A O 1
ATOM 763 N N . GLU A 1 98 ? -15.084 -13.248 1.454 1.00 60.47 98 GLU A N 1
ATOM 764 C CA . GLU A 1 98 ? -15.545 -14.319 0.559 1.00 60.47 98 GLU A CA 1
ATOM 765 C C . GLU A 1 98 ? -14.773 -15.635 0.764 1.00 60.47 98 GLU A C 1
ATOM 767 O O . GLU A 1 98 ? -15.361 -16.707 0.704 1.00 60.47 98 GLU A O 1
ATOM 772 N N . SER A 1 99 ? -13.478 -15.579 1.095 1.00 57.25 99 SER A N 1
ATOM 773 C CA . SER A 1 99 ? -12.661 -16.777 1.373 1.00 57.25 99 SER A CA 1
ATOM 774 C C . SER A 1 99 ? -12.961 -17.492 2.704 1.00 57.25 99 SER A C 1
ATOM 776 O O . SER A 1 99 ? -12.383 -18.545 2.979 1.00 57.25 99 SER A O 1
ATOM 778 N N . LYS A 1 100 ? -13.800 -16.900 3.566 1.00 51.62 100 LYS A N 1
ATOM 779 C CA . LYS A 1 100 ? -14.182 -17.454 4.878 1.00 51.62 100 LYS A CA 1
ATOM 780 C C . LYS A 1 100 ? -15.576 -18.091 4.896 1.00 51.62 100 LYS A C 1
ATOM 782 O O . LYS A 1 100 ? -15.971 -18.579 5.957 1.00 51.62 100 LYS A O 1
ATOM 787 N N . GLN A 1 101 ? -16.307 -18.046 3.781 1.00 42.00 101 GLN A N 1
ATOM 788 C CA . GLN A 1 101 ? -17.562 -18.781 3.577 1.00 42.00 101 GLN A CA 1
ATOM 789 C C . GLN A 1 101 ? -17.283 -20.154 2.964 1.00 42.00 101 GLN A C 1
ATOM 791 O O . GLN A 1 101 ? -18.034 -21.089 3.317 1.00 42.00 101 GLN A O 1
#

InterPro domains:
  IPR009061 Putative DNA-binding domain superfamily [SSF46955] (49-94)
  IPR036388 Winged helix-like DNA-binding domain superfamily [G3DSA:1.10.10.10] (49-101)

pLDDT: mean 76.95, std 12.48, range [42.0, 94.81]